Protein AF-A0A842Y3L0-F1 (afdb_monomer)

Sequence (138 aa):
MDDDCIFCKIIKGEIPSYTIYQDNKTLAFLDINPNSFGHALIIPKHHARTIIDMQDEDVEAVFKTVKKVVIAIQTALAPDGLNLAVNQGEVAGQVVQHFHCHVIPRTAGDGIELTVKGISLSTEDFQDIVKRISDQIK

Solvent-accessible surface area (backbone atoms only — not comparable to full-atom values): 8321 Å² total; per-residue (Å²): 114,49,94,85,39,70,65,46,33,39,74,71,63,80,37,90,74,60,67,79,46,74,62,98,55,31,41,28,28,50,48,93,81,52,91,33,80,76,17,28,38,38,26,48,67,65,65,21,50,35,78,87,62,46,55,71,73,47,55,54,50,39,55,55,49,48,54,53,52,51,52,51,47,46,72,76,66,61,50,80,43,70,48,78,48,71,52,68,50,62,96,57,66,30,82,65,78,44,41,48,40,38,41,35,42,34,51,92,84,70,80,81,77,88,87,74,86,82,82,90,77,54,75,66,54,52,53,52,51,50,52,66,52,52,77,72,60,128

Secondary structure (DSSP, 8-state):
--SS-HHHHHHHTSS---EEEE-SSEEEEE-SS-SSTT-EEEEESS--SSGGGS-HHHHHHHHHHHHHHHHHHHHHH--SEEEEE---SGGGT--SSS--EEEEEE-TT-------------HHHHHHHHHHHHTT--

Radius of gyration: 17.26 Å; Cα contacts (8 Å, |Δi|>4): 186; chains: 1; bounding box: 40×43×42 Å

Mean predicted aligned error: 3.09 Å

pLDDT: mean 96.82, std 3.35, range [77.56, 98.88]

Foldseek 3Di:
DDPPFPVLCCLVVVDDFQWPDDDPFKTKGADPPAPAPLKMKIFTNDFAQAPVRDDPVS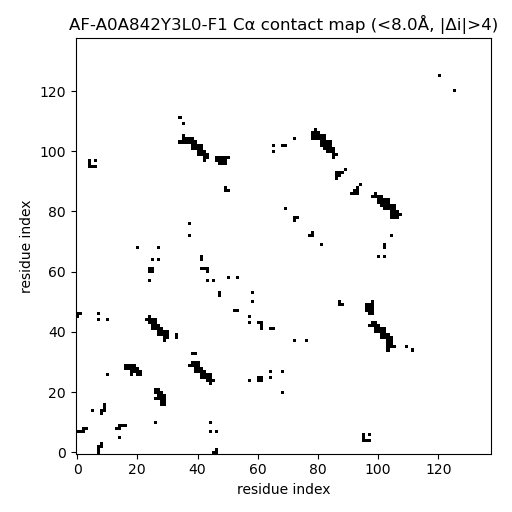VVVRVVVVVVSLVVCCVPPVAPDWDWDWADDVVSPRPGRGTIIIIHGHHVPSPDDDDDDDDDDDPVRVVVVCVVVVVPPD

Structure (mmCIF, N/CA/C/O backbone):
data_AF-A0A842Y3L0-F1
#
_entry.id   AF-A0A842Y3L0-F1
#
loop_
_atom_site.group_PDB
_atom_site.id
_atom_site.type_symbol
_atom_site.label_atom_id
_atom_site.label_alt_id
_atom_site.label_comp_id
_atom_site.label_asym_id
_atom_site.label_entity_id
_atom_site.label_seq_id
_atom_site.pdbx_PDB_ins_code
_atom_site.Cartn_x
_atom_site.Cartn_y
_atom_site.Cartn_z
_atom_site.occupancy
_atom_site.B_iso_or_equiv
_atom_site.auth_seq_id
_atom_site.auth_comp_id
_atom_site.auth_asym_id
_atom_site.auth_atom_id
_atom_site.pdbx_PDB_model_num
ATOM 1 N N . MET A 1 1 ? -16.926 9.727 2.940 1.00 86.06 1 MET A N 1
ATOM 2 C CA . MET A 1 1 ? -17.606 8.439 3.201 1.00 86.06 1 MET A CA 1
ATOM 3 C C . MET A 1 1 ? -18.520 8.172 2.026 1.00 86.06 1 MET A C 1
ATOM 5 O O . MET A 1 1 ? -19.093 9.134 1.533 1.00 86.06 1 MET A O 1
ATOM 9 N N . ASP A 1 2 ? -18.623 6.919 1.598 1.00 92.31 2 ASP A N 1
ATOM 10 C CA . ASP A 1 2 ? -19.493 6.469 0.507 1.00 92.31 2 ASP A CA 1
ATOM 11 C C . ASP A 1 2 ? -20.304 5.264 1.013 1.00 92.31 2 ASP A C 1
ATOM 13 O O . ASP A 1 2 ? -19.730 4.336 1.589 1.00 92.31 2 ASP A O 1
ATOM 17 N N . ASP A 1 3 ? -21.627 5.306 0.864 1.00 91.50 3 ASP A N 1
ATOM 18 C CA . ASP A 1 3 ? -22.543 4.287 1.388 1.00 91.50 3 ASP A CA 1
ATOM 19 C C . ASP A 1 3 ? -22.562 3.003 0.549 1.00 91.50 3 ASP A C 1
ATOM 21 O O . ASP A 1 3 ? -22.966 1.958 1.059 1.00 91.50 3 ASP A O 1
ATOM 25 N N . ASP A 1 4 ? -22.065 3.031 -0.688 1.00 95.31 4 ASP A N 1
ATOM 26 C CA . ASP A 1 4 ? -21.949 1.848 -1.546 1.00 95.31 4 ASP A CA 1
ATOM 27 C C . ASP A 1 4 ? -20.569 1.178 -1.436 1.00 95.31 4 ASP A C 1
ATOM 29 O O . ASP A 1 4 ? -20.388 0.019 -1.818 1.00 95.31 4 ASP A O 1
ATOM 33 N N . CYS A 1 5 ? -19.592 1.857 -0.830 1.00 97.75 5 CYS A N 1
ATOM 34 C CA . CYS A 1 5 ? -18.247 1.328 -0.636 1.00 97.75 5 CYS A CA 1
ATOM 35 C C . CYS A 1 5 ? -18.182 0.289 0.497 1.00 97.75 5 CYS A C 1
ATOM 37 O O . CYS A 1 5 ? -18.379 0.605 1.674 1.00 97.75 5 CYS A O 1
ATOM 39 N N . ILE A 1 6 ? -17.781 -0.946 0.172 1.00 97.62 6 ILE A N 1
ATOM 40 C CA . ILE A 1 6 ? -17.638 -2.030 1.161 1.00 97.62 6 ILE A CA 1
ATOM 41 C C . ILE A 1 6 ? -16.641 -1.697 2.283 1.00 97.62 6 ILE A C 1
ATOM 43 O O . ILE A 1 6 ? -16.868 -2.064 3.432 1.00 97.62 6 ILE A O 1
ATOM 47 N N . PHE A 1 7 ? -15.566 -0.956 1.993 1.00 98.25 7 PHE A N 1
ATOM 48 C CA . PHE A 1 7 ? -14.590 -0.556 3.010 1.00 98.25 7 PHE A CA 1
ATOM 49 C C . PHE A 1 7 ? -15.129 0.550 3.916 1.00 98.25 7 PHE A C 1
ATOM 51 O O . PHE A 1 7 ? -14.876 0.516 5.117 1.00 98.25 7 PHE A O 1
ATOM 58 N N . CYS A 1 8 ? -15.952 1.468 3.401 1.00 98.38 8 CYS A N 1
ATOM 59 C CA . CYS A 1 8 ? -16.682 2.410 4.250 1.00 98.38 8 CYS A CA 1
ATOM 60 C C . CYS A 1 8 ? -17.658 1.683 5.184 1.00 98.38 8 CYS A C 1
ATOM 62 O O . CYS A 1 8 ? -17.724 2.028 6.362 1.00 98.38 8 CYS A O 1
ATOM 64 N N . LYS A 1 9 ? -18.347 0.639 4.707 1.00 98.31 9 LYS A N 1
ATOM 65 C CA . LYS A 1 9 ? -19.209 -0.206 5.554 1.00 98.31 9 LYS A CA 1
ATOM 66 C C . LYS A 1 9 ? -18.424 -0.933 6.647 1.00 98.31 9 LYS A C 1
ATOM 68 O O . LYS A 1 9 ? -18.873 -0.971 7.790 1.00 98.31 9 LYS A O 1
ATOM 73 N N . ILE A 1 10 ? -17.226 -1.439 6.338 1.00 98.19 10 ILE A N 1
ATOM 74 C CA . ILE A 1 10 ? -16.310 -2.007 7.343 1.00 98.19 10 ILE A CA 1
ATOM 75 C C . ILE A 1 10 ? -15.900 -0.941 8.371 1.00 98.19 10 ILE A C 1
ATOM 77 O O . ILE A 1 10 ? -15.986 -1.184 9.572 1.00 98.19 10 ILE A O 1
ATOM 81 N N . ILE A 1 11 ? -15.512 0.263 7.931 1.00 98.06 11 ILE A N 1
ATOM 82 C CA . ILE A 1 11 ? -15.121 1.363 8.833 1.00 98.06 11 ILE A CA 1
ATOM 83 C C . ILE A 1 11 ? -16.265 1.749 9.781 1.00 98.06 11 ILE A C 1
ATOM 85 O O . ILE A 1 11 ? -16.014 2.049 10.949 1.00 98.06 11 ILE A O 1
ATOM 89 N N . LYS A 1 12 ? -17.513 1.730 9.299 1.00 97.19 12 LYS A N 1
ATOM 90 C CA . LYS A 1 12 ? -18.716 1.997 10.103 1.00 97.19 12 LYS A CA 1
ATOM 91 C C . LYS A 1 12 ? -19.116 0.833 11.021 1.00 97.19 12 LYS A C 1
ATOM 93 O O . LYS A 1 12 ? -19.970 1.019 11.881 1.00 97.19 12 LYS A O 1
ATOM 98 N N . GLY A 1 13 ? -18.522 -0.349 10.854 1.00 96.56 13 GLY A N 1
ATOM 99 C CA . GLY A 1 13 ? -18.895 -1.561 11.587 1.00 96.56 13 GLY A CA 1
ATOM 100 C C . GLY A 1 13 ? -20.182 -2.227 11.089 1.00 96.56 13 GLY A C 1
ATOM 101 O O . GLY A 1 13 ? -20.734 -3.074 11.784 1.00 96.56 13 GLY A O 1
ATOM 102 N N . GLU A 1 14 ? -20.666 -1.864 9.899 1.00 97.62 14 GLU A N 1
ATOM 103 C CA . GLU A 1 14 ? -21.841 -2.481 9.264 1.00 97.62 14 GLU A CA 1
ATOM 104 C C . GLU A 1 14 ? -21.515 -3.868 8.687 1.00 97.62 14 GLU A C 1
ATOM 106 O O . GLU A 1 14 ? -22.382 -4.737 8.609 1.00 97.62 14 GLU A O 1
ATOM 111 N N . ILE A 1 15 ? -20.254 -4.081 8.295 1.00 96.06 15 ILE A N 1
ATOM 112 C CA . ILE A 1 15 ? -19.711 -5.366 7.843 1.00 96.06 15 ILE A CA 1
ATOM 113 C C . ILE A 1 15 ? -18.552 -5.743 8.776 1.00 96.06 15 ILE A C 1
ATOM 115 O O . ILE A 1 15 ? -17.703 -4.890 9.049 1.00 96.06 15 ILE A O 1
ATOM 119 N N . PRO A 1 16 ? -18.483 -6.992 9.273 1.00 96.94 16 PRO A N 1
ATOM 120 C CA . PRO A 1 16 ? -17.392 -7.419 10.138 1.00 96.94 16 PRO A CA 1
ATOM 121 C C . PRO A 1 16 ? -16.060 -7.500 9.381 1.00 96.94 16 PRO A C 1
ATOM 123 O O . PRO A 1 16 ? -16.015 -7.794 8.187 1.00 96.94 16 PRO A O 1
ATOM 126 N N . SER A 1 17 ? -14.960 -7.317 10.107 1.00 98.06 17 SER A N 1
ATOM 127 C CA . SER A 1 17 ? -13.600 -7.498 9.598 1.00 98.06 17 SER A CA 1
ATOM 128 C C . SER A 1 17 ? -12.697 -8.132 10.649 1.00 98.06 17 SER A C 1
ATOM 130 O O . SER A 1 17 ? -12.875 -7.933 11.853 1.00 98.06 17 SER A O 1
ATOM 132 N N . TYR A 1 18 ? -11.668 -8.847 10.196 1.00 98.50 18 TYR A N 1
ATOM 133 C CA . TYR A 1 18 ? -10.584 -9.323 11.055 1.00 98.50 18 TYR A CA 1
ATOM 134 C C . TYR A 1 18 ? -9.580 -8.190 11.293 1.00 98.50 18 TYR A C 1
ATOM 136 O O . TYR A 1 18 ? -8.493 -8.163 10.716 1.00 98.50 18 TYR A O 1
ATOM 144 N N . THR A 1 19 ? -9.991 -7.200 12.083 1.00 98.56 19 THR A N 1
ATOM 145 C CA . THR A 1 19 ? -9.204 -5.994 12.366 1.00 98.56 19 THR A CA 1
ATOM 146 C C . THR A 1 19 ? -7.961 -6.326 13.186 1.00 98.56 19 THR A C 1
ATOM 148 O O . THR A 1 19 ? -8.064 -6.885 14.274 1.00 98.56 19 THR A O 1
ATOM 151 N N . ILE A 1 20 ? -6.792 -5.926 12.683 1.00 98.62 20 ILE A N 1
ATOM 152 C CA . ILE A 1 20 ? -5.490 -6.126 13.341 1.00 98.62 20 ILE A CA 1
ATOM 153 C C . ILE A 1 20 ? -4.930 -4.834 13.942 1.00 98.62 20 ILE A C 1
ATOM 155 O O . ILE A 1 20 ? -4.132 -4.876 14.874 1.00 98.62 20 ILE A O 1
ATOM 159 N N . TYR A 1 21 ? -5.343 -3.676 13.426 1.00 98.75 21 TYR A N 1
ATOM 160 C CA . TYR A 1 21 ? -4.959 -2.372 13.956 1.00 98.75 21 TYR A CA 1
ATOM 161 C C . TYR A 1 21 ? -5.960 -1.304 13.517 1.00 98.75 21 TYR A C 1
ATOM 163 O O . TYR A 1 21 ? -6.496 -1.356 12.413 1.00 98.75 21 TYR A O 1
ATOM 171 N N . GLN A 1 22 ? -6.185 -0.301 14.361 1.00 98.38 22 GLN A N 1
ATOM 172 C CA . GLN A 1 22 ? -6.873 0.919 13.963 1.00 98.38 22 GLN A CA 1
ATOM 173 C C . GLN A 1 22 ? -6.403 2.110 14.789 1.00 98.38 22 GLN A C 1
ATOM 175 O O . GLN A 1 22 ? -6.034 1.968 15.955 1.00 98.38 22 GLN A O 1
ATOM 180 N N . ASP A 1 23 ? -6.485 3.291 14.193 1.00 98.38 23 ASP A N 1
ATOM 181 C CA . ASP A 1 23 ? -6.369 4.567 14.889 1.00 98.38 23 ASP A CA 1
ATOM 182 C C . ASP A 1 23 ? -7.396 5.565 14.340 1.00 98.38 23 ASP A C 1
ATOM 184 O O . ASP A 1 23 ? -8.386 5.184 13.710 1.00 98.38 23 ASP A O 1
ATOM 188 N N . ASN A 1 24 ? -7.209 6.853 14.616 1.00 97.75 24 ASN A N 1
ATOM 189 C CA . ASN A 1 24 ? -8.147 7.890 14.199 1.00 97.75 24 ASN A CA 1
ATOM 190 C C . ASN A 1 24 ? -8.219 8.062 12.673 1.00 97.75 24 ASN A C 1
ATOM 192 O O . ASN A 1 24 ? -9.251 8.507 12.178 1.00 97.75 24 ASN A O 1
ATOM 196 N N . LYS A 1 25 ? -7.159 7.717 11.930 1.00 98.25 25 LYS A N 1
ATOM 197 C CA . LYS A 1 25 ? -7.062 7.962 10.483 1.00 98.25 25 LYS A CA 1
ATOM 198 C C . LYS A 1 25 ? -7.070 6.700 9.641 1.00 98.25 25 LYS A C 1
ATOM 200 O O . LYS A 1 25 ? -7.444 6.765 8.476 1.00 98.25 25 LYS A O 1
ATOM 205 N N . THR A 1 26 ? -6.662 5.567 10.196 1.00 98.81 26 THR A N 1
ATOM 206 C CA . THR A 1 26 ? -6.425 4.343 9.430 1.00 98.81 26 THR A CA 1
ATOM 207 C C . THR A 1 26 ? -7.072 3.129 10.075 1.00 98.81 26 THR A C 1
ATOM 209 O O . THR A 1 26 ? -7.330 3.085 11.283 1.00 98.81 26 THR A O 1
ATOM 212 N N . LEU A 1 27 ? -7.342 2.132 9.242 1.00 98.88 27 LEU A N 1
ATOM 213 C CA . LEU A 1 27 ? -7.823 0.818 9.639 1.00 98.88 27 LEU A CA 1
ATOM 214 C C . LEU A 1 27 ? -7.003 -0.238 8.893 1.00 98.88 27 LEU A C 1
ATOM 216 O O . LEU A 1 27 ? -6.771 -0.104 7.693 1.00 98.88 27 LEU A O 1
ATOM 220 N N . ALA A 1 28 ? -6.568 -1.274 9.604 1.00 98.88 28 ALA A N 1
ATOM 221 C CA . ALA A 1 28 ? -5.885 -2.425 9.038 1.00 98.88 28 ALA A CA 1
ATOM 222 C C . ALA A 1 28 ? -6.593 -3.721 9.443 1.00 98.88 28 ALA A C 1
ATOM 224 O O . ALA A 1 28 ? -6.898 -3.935 10.622 1.00 98.88 28 ALA A O 1
ATOM 225 N N . PHE A 1 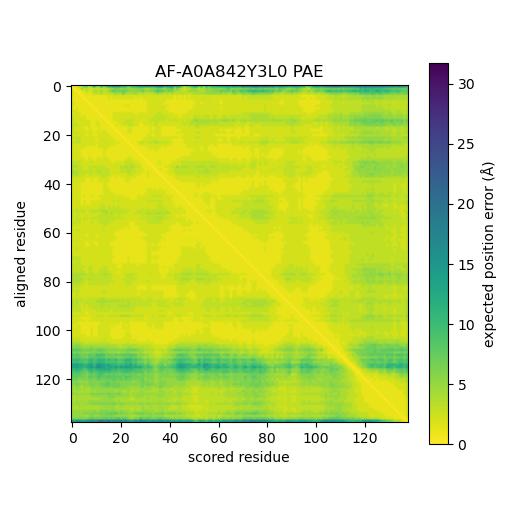29 ? -6.838 -4.594 8.474 1.00 98.88 29 PHE A N 1
ATOM 226 C CA . PHE A 1 29 ? -7.571 -5.848 8.654 1.00 98.88 29 PHE A CA 1
ATOM 227 C C . PHE A 1 29 ? -7.089 -6.907 7.661 1.00 98.88 29 PHE A C 1
ATOM 229 O O . PHE A 1 29 ? -6.461 -6.573 6.659 1.00 98.88 29 PHE A O 1
ATOM 236 N N . LEU A 1 30 ? -7.345 -8.184 7.947 1.00 98.81 30 LEU A N 1
ATOM 237 C CA . LEU A 1 30 ? -6.969 -9.270 7.038 1.00 98.81 30 LEU A CA 1
ATOM 238 C C . LEU A 1 30 ? -7.855 -9.287 5.791 1.00 98.81 30 LEU A C 1
ATOM 240 O O . LEU A 1 30 ? -9.067 -9.078 5.885 1.00 98.81 30 LEU A O 1
ATOM 244 N N . ASP A 1 31 ? -7.248 -9.585 4.645 1.00 98.25 31 ASP A N 1
ATOM 245 C CA . ASP A 1 31 ? -7.988 -9.860 3.417 1.00 98.25 31 ASP A CA 1
ATOM 246 C C . ASP A 1 31 ? -8.712 -11.212 3.541 1.00 98.25 31 ASP A C 1
ATOM 248 O O . ASP A 1 31 ? -8.133 -12.206 3.987 1.00 98.25 31 ASP A O 1
ATOM 252 N N . ILE A 1 32 ? -9.988 -11.252 3.153 1.00 97.19 32 ILE A N 1
ATOM 253 C CA . ILE A 1 32 ? -10.801 -12.477 3.157 1.00 97.19 32 ILE A CA 1
ATOM 254 C C . ILE A 1 32 ? -10.545 -13.360 1.931 1.00 97.19 32 ILE A C 1
ATOM 256 O O . ILE A 1 32 ? -10.880 -14.542 1.959 1.00 97.19 32 ILE A O 1
ATOM 260 N N . ASN A 1 33 ? -9.921 -12.812 0.886 1.00 95.81 33 ASN A N 1
ATOM 261 C CA . ASN A 1 33 ? -9.402 -13.542 -0.266 1.00 95.81 33 ASN A CA 1
ATOM 262 C C . ASN A 1 33 ? -7.865 -13.437 -0.269 1.00 95.81 33 ASN A C 1
ATOM 264 O O . ASN A 1 33 ? -7.286 -12.774 -1.130 1.00 95.81 33 ASN A O 1
ATOM 268 N N . PRO A 1 34 ? -7.177 -14.020 0.730 1.00 96.50 34 PRO A N 1
ATOM 269 C CA . PRO A 1 34 ? -5.764 -13.762 0.948 1.00 96.50 34 PRO A CA 1
ATOM 270 C C . PRO A 1 34 ? -4.888 -14.372 -0.153 1.00 96.50 34 PRO A C 1
ATOM 272 O O . PRO A 1 34 ? -5.051 -15.536 -0.514 1.00 96.50 34 PRO A O 1
ATOM 275 N N . ASN A 1 35 ? -3.883 -13.622 -0.613 1.00 95.06 35 ASN A N 1
ATOM 276 C CA . ASN A 1 35 ? -2.842 -14.147 -1.496 1.00 95.06 35 ASN A CA 1
ATOM 277 C C . ASN A 1 35 ? -1.862 -15.045 -0.729 1.00 95.06 35 ASN A C 1
ATOM 279 O O . ASN A 1 35 ? -1.281 -15.950 -1.312 1.00 95.06 35 ASN A O 1
ATOM 283 N N . SER A 1 36 ? -1.671 -14.794 0.568 1.00 96.69 36 SER A N 1
ATOM 284 C CA . SER A 1 36 ? -0.781 -15.561 1.440 1.00 96.69 36 SER A CA 1
ATOM 285 C C . SER A 1 36 ? -1.200 -15.460 2.910 1.00 96.69 36 SER A C 1
ATOM 287 O O . SER A 1 36 ? -2.041 -14.639 3.291 1.00 96.69 36 SER A O 1
ATOM 289 N N . PHE A 1 37 ? -0.610 -16.305 3.760 1.00 96.50 37 PHE A N 1
ATOM 290 C CA . PHE A 1 37 ? -0.893 -16.301 5.192 1.00 96.50 37 PHE A CA 1
ATOM 291 C C . PHE A 1 37 ? -0.458 -14.979 5.840 1.00 96.50 37 PHE A C 1
ATOM 293 O O . PHE A 1 37 ? 0.717 -14.622 5.813 1.00 96.50 37 PHE A O 1
ATOM 300 N N . GLY A 1 38 ? -1.416 -14.260 6.432 1.00 97.75 38 GLY A N 1
ATOM 301 C CA . GLY A 1 38 ? -1.198 -12.936 7.021 1.00 97.75 38 GLY A CA 1
ATOM 302 C C . GLY A 1 38 ? -1.388 -11.759 6.056 1.00 97.75 38 GLY A C 1
ATOM 303 O O . GLY A 1 38 ? -1.025 -10.642 6.418 1.00 97.75 38 GLY A O 1
ATOM 304 N N . HIS A 1 39 ? -1.953 -11.980 4.859 1.00 98.69 39 HIS A N 1
ATOM 305 C CA . HIS A 1 39 ? -2.312 -10.902 3.931 1.00 98.69 39 HIS A CA 1
ATOM 306 C C . HIS A 1 39 ? -3.256 -9.891 4.602 1.00 98.69 39 HIS A C 1
ATOM 308 O O . HIS A 1 39 ? -4.374 -10.230 5.000 1.00 98.69 39 HIS A O 1
ATOM 314 N N . ALA A 1 40 ? -2.796 -8.646 4.716 1.00 98.81 40 ALA A N 1
ATOM 315 C CA . ALA A 1 40 ? -3.535 -7.550 5.325 1.00 98.81 40 ALA A CA 1
ATOM 316 C C . ALA A 1 40 ? -3.739 -6.385 4.352 1.00 98.81 40 ALA A C 1
ATOM 318 O O . ALA A 1 40 ? -2.893 -6.105 3.504 1.00 98.81 40 ALA A O 1
ATOM 319 N N . LE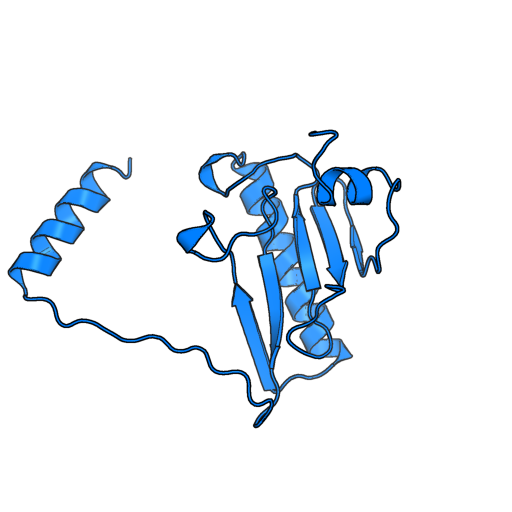U A 1 41 ? -4.844 -5.670 4.543 1.00 98.88 41 LEU A N 1
ATOM 320 C CA . LEU A 1 41 ? -5.190 -4.433 3.857 1.00 98.88 41 LEU A CA 1
ATOM 321 C C . LEU A 1 41 ? -5.102 -3.273 4.844 1.00 98.88 41 LEU A C 1
ATOM 323 O O . LEU A 1 41 ? -5.614 -3.369 5.960 1.00 98.88 41 LEU A O 1
ATOM 327 N N . ILE A 1 42 ? -4.473 -2.173 4.434 1.00 98.88 42 ILE A N 1
ATOM 328 C CA . ILE A 1 42 ? -4.413 -0.922 5.194 1.00 98.88 42 ILE A CA 1
ATOM 329 C C . ILE A 1 42 ? -5.125 0.157 4.390 1.00 98.88 42 ILE A C 1
ATOM 331 O O . ILE A 1 42 ? -4.746 0.426 3.249 1.00 98.88 42 ILE A O 1
ATOM 335 N N . ILE A 1 43 ? -6.120 0.795 5.003 1.00 98.75 43 ILE A N 1
ATOM 336 C CA . ILE A 1 43 ? -6.966 1.804 4.362 1.00 98.75 43 ILE A CA 1
ATOM 337 C C . ILE A 1 43 ? -7.022 3.099 5.185 1.00 98.75 43 ILE A C 1
ATOM 339 O O . ILE A 1 43 ? -6.948 3.045 6.421 1.00 98.75 43 ILE A O 1
ATOM 343 N N . PRO A 1 44 ? -7.200 4.269 4.545 1.00 98.56 44 PRO A N 1
ATOM 344 C CA . PRO A 1 44 ? -7.643 5.466 5.239 1.00 98.56 44 PRO A CA 1
ATOM 345 C C . PRO A 1 44 ? -9.104 5.293 5.674 1.00 98.56 44 PRO A C 1
ATOM 347 O O . PRO A 1 44 ? -9.901 4.640 4.996 1.00 98.56 44 PRO A O 1
ATOM 350 N N . LYS A 1 45 ? -9.473 5.896 6.806 1.00 98.38 45 LYS A N 1
ATOM 351 C CA . LYS A 1 45 ? -10.871 6.004 7.251 1.00 98.38 45 LYS A CA 1
ATOM 352 C C . LYS A 1 45 ? -11.645 7.025 6.421 1.00 98.38 45 LYS A C 1
ATOM 354 O O . LYS A 1 45 ? -12.855 6.892 6.257 1.00 98.38 45 LYS A O 1
ATOM 359 N N . HIS A 1 46 ? -10.958 8.034 5.890 1.00 97.88 46 HIS A N 1
ATOM 360 C CA . HIS A 1 46 ? -11.526 8.904 4.874 1.00 97.88 46 HIS A CA 1
ATOM 361 C C . HIS A 1 46 ? -11.679 8.135 3.554 1.00 97.88 46 HIS A C 1
ATOM 363 O O . HIS A 1 46 ? -10.834 7.314 3.203 1.00 97.88 46 HIS A O 1
ATOM 369 N N . HIS A 1 47 ? -12.780 8.371 2.839 1.00 98.31 47 HIS A N 1
ATOM 370 C CA . HIS A 1 47 ? -13.004 7.726 1.551 1.00 98.31 47 HIS A CA 1
ATOM 371 C C . HIS A 1 47 ? -12.224 8.473 0.472 1.00 98.31 47 HIS A C 1
ATOM 373 O O . HIS A 1 47 ? -12.502 9.640 0.213 1.00 98.31 47 HIS A O 1
ATOM 379 N N . ALA A 1 48 ? -11.293 7.774 -0.162 1.00 97.75 48 ALA A N 1
ATOM 380 C CA . ALA A 1 48 ? -10.554 8.221 -1.332 1.00 97.75 48 ALA A CA 1
ATOM 381 C C . ALA A 1 48 ? -10.470 7.029 -2.281 1.00 97.75 48 ALA A C 1
ATOM 383 O O . ALA A 1 48 ? -10.137 5.933 -1.829 1.00 97.75 48 ALA A O 1
ATOM 384 N N . ARG A 1 49 ? -10.793 7.199 -3.565 1.00 97.44 49 ARG A N 1
ATOM 385 C CA . ARG A 1 49 ? -10.801 6.070 -4.507 1.00 97.44 49 ARG A CA 1
AT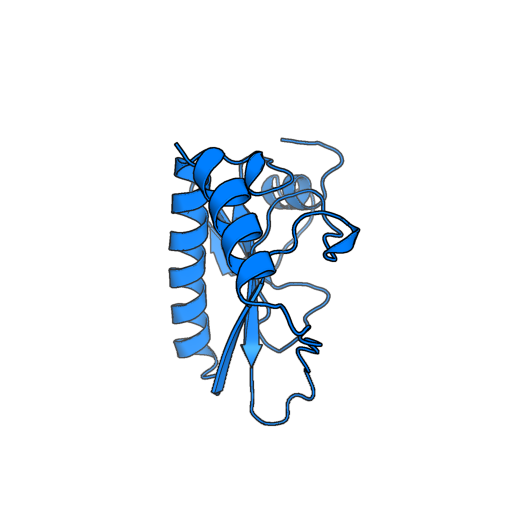OM 386 C C . ARG A 1 49 ? -9.382 5.619 -4.818 1.00 97.44 49 ARG A C 1
ATOM 388 O O . ARG A 1 49 ? -9.094 4.429 -4.773 1.00 97.44 49 ARG A O 1
ATOM 395 N N . THR A 1 50 ? -8.504 6.570 -5.094 1.00 97.69 50 THR A N 1
ATOM 396 C CA . THR A 1 50 ? -7.101 6.377 -5.470 1.00 97.69 50 THR A CA 1
ATOM 397 C C . THR A 1 50 ? -6.195 7.246 -4.600 1.00 97.69 50 THR A C 1
ATOM 399 O O . THR A 1 50 ? -6.682 8.038 -3.794 1.00 97.69 50 THR A O 1
ATOM 402 N N . ILE A 1 51 ? -4.869 7.145 -4.767 1.00 97.38 51 ILE A N 1
ATOM 403 C CA . ILE A 1 51 ? -3.937 8.040 -4.045 1.00 97.38 51 ILE A CA 1
ATOM 404 C C . ILE A 1 51 ? -4.095 9.502 -4.472 1.00 97.38 51 ILE A C 1
ATOM 406 O O . ILE A 1 51 ? -3.797 10.395 -3.693 1.00 97.38 51 ILE A O 1
ATOM 410 N N . ILE A 1 52 ? -4.583 9.740 -5.693 1.00 96.00 52 ILE A N 1
ATOM 411 C CA . ILE A 1 52 ? -4.786 11.083 -6.249 1.00 96.00 52 ILE A CA 1
ATOM 412 C C . ILE A 1 52 ? -5.905 11.812 -5.489 1.00 96.00 52 ILE A C 1
ATOM 414 O O . ILE A 1 52 ? -5.878 13.032 -5.374 1.00 96.00 52 ILE A O 1
ATOM 418 N N . ASP A 1 53 ? -6.866 11.065 -4.940 1.00 96.44 53 ASP A N 1
ATOM 419 C CA . ASP A 1 53 ? -7.996 11.610 -4.181 1.00 96.44 53 ASP A CA 1
ATOM 420 C C . ASP A 1 53 ? -7.678 11.796 -2.684 1.00 96.44 53 ASP A C 1
ATOM 422 O O . ASP A 1 53 ? -8.502 12.319 -1.929 1.00 96.44 53 ASP A O 1
ATOM 426 N N . MET A 1 54 ? -6.515 11.322 -2.223 1.00 97.38 54 MET A N 1
ATOM 427 C CA . MET A 1 54 ? -6.118 11.407 -0.819 1.00 97.38 54 MET A CA 1
ATOM 428 C C . MET A 1 54 ? -5.577 12.795 -0.479 1.00 97.38 54 MET A C 1
ATOM 430 O O . MET A 1 54 ? -4.900 13.431 -1.279 1.00 97.38 54 MET A O 1
ATOM 434 N N . GLN A 1 55 ? -5.836 13.236 0.752 1.00 96.69 55 GLN A N 1
ATOM 435 C CA . GLN A 1 55 ? -5.103 14.357 1.340 1.00 96.69 55 GLN A CA 1
ATOM 436 C C . GLN A 1 55 ? -3.712 13.882 1.783 1.00 96.69 55 GLN A C 1
ATOM 438 O O . GLN A 1 55 ? -3.555 12.724 2.189 1.00 96.69 55 GLN A O 1
ATOM 443 N N . ASP A 1 56 ? -2.717 14.767 1.766 1.00 97.50 56 ASP A N 1
ATOM 444 C CA . ASP A 1 56 ? -1.327 14.430 2.106 1.00 97.50 56 ASP A CA 1
ATOM 445 C C . ASP A 1 56 ? -1.205 13.799 3.501 1.00 97.50 56 ASP A C 1
ATOM 447 O O . ASP A 1 56 ? -0.467 12.831 3.707 1.00 97.50 56 ASP A O 1
ATOM 451 N N . GLU A 1 57 ? -1.991 14.273 4.469 1.00 97.62 57 GLU A N 1
ATOM 452 C CA . GLU A 1 57 ? -1.952 13.748 5.831 1.00 97.62 57 GLU A CA 1
ATOM 453 C C . GLU A 1 57 ? -2.596 12.361 5.961 1.00 97.62 57 GLU A C 1
ATOM 455 O O . GLU A 1 57 ? -2.356 11.672 6.959 1.00 97.62 57 GLU A O 1
ATOM 460 N N . ASP A 1 58 ? -3.441 11.955 5.012 1.00 97.69 58 ASP A N 1
ATOM 461 C CA . ASP A 1 58 ? -3.958 10.587 4.926 1.00 97.69 58 ASP A CA 1
ATOM 462 C C . ASP A 1 58 ? -2.925 9.670 4.269 1.00 97.69 58 ASP A C 1
ATOM 464 O O . ASP A 1 58 ? -2.735 8.544 4.732 1.00 97.69 58 ASP A O 1
ATOM 468 N N . VAL A 1 59 ? -2.203 10.154 3.249 1.00 98.44 59 VAL A N 1
ATOM 469 C CA . VAL A 1 59 ? -1.096 9.411 2.620 1.00 98.44 59 VAL A CA 1
ATOM 470 C C . VAL A 1 59 ? -0.029 9.100 3.666 1.00 98.44 59 VAL A C 1
ATOM 472 O O . VAL A 1 59 ? 0.366 7.942 3.839 1.00 98.44 59 VAL A O 1
ATOM 475 N N . GLU A 1 60 ? 0.383 10.110 4.431 1.00 98.50 60 GLU A N 1
ATOM 476 C CA . GLU A 1 60 ? 1.357 9.957 5.508 1.00 98.50 60 GLU A CA 1
ATOM 477 C C . GLU A 1 60 ? 0.873 8.961 6.574 1.00 98.50 60 GLU A C 1
ATOM 479 O O . GLU A 1 60 ? 1.621 8.070 6.992 1.00 98.50 60 GLU A O 1
ATOM 484 N N . ALA A 1 61 ? -0.385 9.087 7.008 1.00 98.62 61 ALA A N 1
ATOM 485 C CA . ALA A 1 61 ? -0.957 8.211 8.022 1.00 98.62 61 ALA A CA 1
ATOM 486 C C . ALA A 1 61 ? -1.005 6.752 7.552 1.00 98.62 61 ALA A C 1
ATOM 488 O O . ALA A 1 61 ? -0.589 5.857 8.292 1.00 98.62 61 ALA A O 1
ATOM 489 N N . VAL A 1 62 ? -1.447 6.504 6.316 1.00 98.75 62 VAL A N 1
ATOM 490 C CA . VAL A 1 62 ? -1.535 5.148 5.765 1.00 98.75 62 VAL A CA 1
ATOM 491 C C . VAL A 1 62 ? -0.160 4.498 5.703 1.00 98.75 62 VAL A C 1
ATOM 493 O O . VAL A 1 62 ? -0.003 3.395 6.222 1.00 98.75 62 VAL A O 1
ATOM 496 N N . PHE A 1 63 ? 0.863 5.163 5.166 1.00 98.69 63 PHE A N 1
ATOM 497 C CA . PHE A 1 63 ? 2.189 4.545 5.062 1.00 98.69 63 PHE A CA 1
ATOM 498 C C . PHE A 1 63 ? 2.903 4.390 6.415 1.00 98.69 63 PHE A C 1
ATOM 500 O O . PHE A 1 63 ? 3.649 3.423 6.610 1.00 98.69 63 PHE A O 1
ATOM 507 N N . LYS A 1 64 ? 2.617 5.252 7.402 1.00 98.81 64 LYS A N 1
ATOM 508 C CA . LYS A 1 64 ? 3.018 5.019 8.802 1.00 98.81 64 LYS A CA 1
ATOM 509 C C . LYS A 1 64 ? 2.379 3.747 9.364 1.00 98.81 64 LYS A C 1
ATOM 511 O O . LYS A 1 64 ? 3.067 2.950 10.010 1.00 98.81 64 LYS A O 1
ATOM 516 N N . THR A 1 65 ? 1.095 3.526 9.094 1.00 98.88 65 THR A N 1
ATOM 517 C CA . THR A 1 65 ? 0.383 2.311 9.506 1.00 98.88 65 THR A CA 1
ATOM 518 C C . THR A 1 65 ? 0.878 1.076 8.757 1.00 98.88 65 THR A C 1
ATOM 520 O O . THR A 1 65 ? 1.112 0.054 9.397 1.00 98.88 65 THR A O 1
ATOM 523 N N . VAL A 1 66 ? 1.156 1.167 7.452 1.00 98.88 66 VAL A N 1
ATOM 524 C CA . VAL A 1 66 ? 1.776 0.083 6.667 1.00 98.88 66 VAL A CA 1
ATOM 525 C C . VAL A 1 66 ? 3.089 -0.354 7.310 1.00 98.88 66 VAL A C 1
ATOM 527 O O . VAL A 1 66 ? 3.254 -1.535 7.602 1.00 98.88 66 VAL A O 1
ATOM 530 N N . LYS A 1 67 ? 3.995 0.582 7.631 1.00 98.88 67 LYS A N 1
ATOM 531 C CA . LYS A 1 67 ? 5.257 0.257 8.318 1.00 98.88 67 LYS A CA 1
ATOM 532 C C . LYS A 1 67 ? 5.020 -0.478 9.642 1.00 98.88 67 LYS A C 1
ATOM 534 O O . LYS A 1 67 ? 5.711 -1.452 9.931 1.00 98.88 67 LYS A O 1
ATOM 539 N N . LYS A 1 68 ? 4.049 -0.028 10.444 1.00 98.81 68 LYS A N 1
ATOM 540 C CA . LYS A 1 68 ? 3.688 -0.669 11.720 1.00 98.81 68 LYS A CA 1
A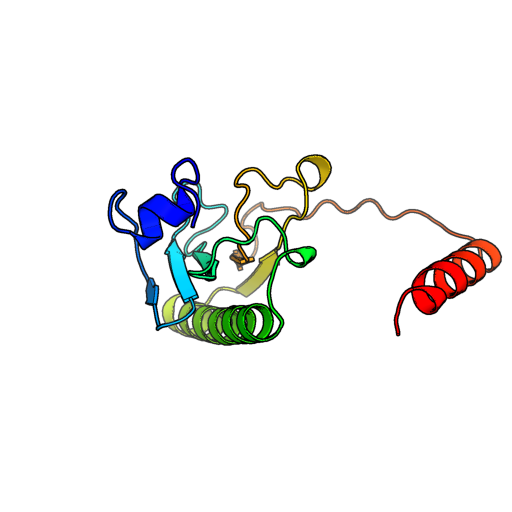TOM 541 C C . LYS A 1 68 ? 3.192 -2.105 11.513 1.00 98.81 68 LYS A C 1
ATOM 543 O O . LYS A 1 68 ? 3.643 -3.003 12.219 1.00 98.81 68 LYS A O 1
ATOM 548 N N . VAL A 1 69 ? 2.305 -2.316 10.541 1.00 98.81 69 VAL A N 1
ATOM 549 C CA . VAL A 1 69 ? 1.737 -3.633 10.214 1.00 98.81 69 VAL A CA 1
ATOM 550 C C . VAL A 1 69 ? 2.807 -4.577 9.666 1.00 98.81 69 VAL A C 1
ATOM 552 O O . VAL A 1 69 ? 2.879 -5.715 10.113 1.00 98.81 69 VAL A O 1
ATOM 555 N N . VAL A 1 70 ? 3.693 -4.104 8.784 1.00 98.81 70 VAL A N 1
ATOM 556 C CA . VAL A 1 70 ? 4.833 -4.885 8.270 1.00 98.81 70 VAL A CA 1
ATOM 557 C C . VAL A 1 70 ? 5.720 -5.384 9.408 1.00 98.81 70 VAL A C 1
ATOM 559 O O . VAL A 1 70 ? 6.041 -6.567 9.447 1.00 98.81 70 VAL A O 1
ATOM 562 N N . ILE A 1 71 ? 6.085 -4.514 10.358 1.00 98.81 71 ILE A N 1
ATOM 563 C CA . ILE A 1 71 ? 6.899 -4.908 11.519 1.00 98.81 71 ILE A CA 1
ATOM 564 C C . ILE A 1 71 ? 6.165 -5.962 12.354 1.00 98.81 71 ILE A C 1
ATOM 566 O O . ILE A 1 71 ? 6.756 -6.981 12.703 1.00 98.81 71 ILE A O 1
ATOM 570 N N . ALA A 1 72 ? 4.878 -5.747 12.643 1.00 98.81 72 ALA A N 1
ATOM 571 C CA . ALA A 1 72 ? 4.082 -6.683 13.432 1.00 98.81 72 ALA A CA 1
ATOM 572 C C . ALA A 1 72 ? 3.981 -8.064 12.764 1.00 98.81 72 ALA A C 1
ATOM 574 O O . ALA A 1 72 ? 4.190 -9.079 13.424 1.00 98.81 72 ALA A O 1
ATOM 575 N N . ILE A 1 73 ? 3.729 -8.101 11.454 1.00 98.69 73 ILE A N 1
ATOM 576 C CA . ILE A 1 73 ? 3.705 -9.328 10.652 1.00 98.69 73 ILE A CA 1
ATOM 577 C C . ILE A 1 73 ? 5.077 -10.005 10.660 1.00 98.69 73 ILE A C 1
ATOM 579 O O . ILE A 1 73 ? 5.154 -11.205 10.920 1.00 98.69 73 ILE A O 1
ATOM 583 N N . GLN A 1 74 ? 6.158 -9.254 10.423 1.00 98.44 74 GLN A N 1
ATOM 584 C CA . GLN A 1 74 ? 7.513 -9.806 10.413 1.00 98.44 74 GLN A CA 1
ATOM 585 C C . GLN A 1 74 ? 7.858 -10.464 11.753 1.00 98.44 74 GLN A C 1
ATOM 587 O O . GLN A 1 74 ? 8.438 -11.545 11.777 1.00 98.44 74 GLN A O 1
ATOM 592 N N . THR A 1 75 ? 7.493 -9.830 12.870 1.00 98.56 75 THR A N 1
ATOM 593 C CA . THR A 1 75 ? 7.744 -10.358 14.216 1.00 98.56 75 THR A CA 1
ATOM 594 C C . THR A 1 75 ? 6.857 -11.553 14.554 1.00 98.56 75 THR A C 1
ATOM 596 O O . THR A 1 75 ? 7.344 -12.517 15.135 1.00 98.56 75 THR A O 1
ATOM 599 N N . ALA A 1 76 ? 5.566 -11.497 14.225 1.00 98.44 76 ALA A N 1
ATOM 600 C CA . ALA A 1 76 ? 4.608 -12.518 14.642 1.00 98.44 76 ALA A CA 1
ATOM 601 C C . ALA A 1 76 ? 4.656 -13.781 13.776 1.00 98.44 76 ALA A C 1
ATOM 603 O O . ALA A 1 76 ? 4.419 -14.873 14.287 1.00 98.44 76 ALA A O 1
ATOM 604 N N . LEU A 1 77 ? 4.921 -13.630 12.475 1.00 98.31 77 LEU A N 1
ATOM 605 C CA . LEU A 1 77 ? 4.805 -14.710 11.492 1.00 98.31 77 LEU A CA 1
ATOM 606 C C . LEU A 1 77 ? 6.146 -15.124 10.881 1.00 98.31 77 LEU A C 1
ATOM 608 O O . LEU A 1 77 ? 6.204 -16.171 10.247 1.00 98.31 77 LEU A O 1
ATOM 612 N N . ALA A 1 78 ? 7.197 -14.316 11.060 1.00 98.06 78 ALA A N 1
ATOM 613 C CA . ALA A 1 78 ? 8.535 -14.557 10.521 1.00 98.06 78 ALA A CA 1
ATOM 614 C C . ALA A 1 78 ? 8.556 -15.012 9.039 1.00 98.06 78 ALA A C 1
ATOM 616 O O . ALA A 1 78 ? 9.190 -16.021 8.732 1.00 98.06 78 ALA A O 1
ATOM 617 N N . PRO A 1 79 ? 7.878 -14.300 8.112 1.00 98.06 79 PRO A N 1
ATOM 618 C CA . PRO A 1 79 ? 7.966 -14.605 6.690 1.00 98.06 79 PRO A CA 1
ATOM 619 C C . PRO A 1 79 ? 9.385 -14.339 6.161 1.00 98.06 79 PRO A C 1
ATOM 621 O O . PRO A 1 79 ? 10.129 -13.528 6.724 1.00 98.06 79 PRO A O 1
ATOM 624 N N . ASP A 1 80 ? 9.725 -14.964 5.034 1.00 97.94 80 ASP A N 1
ATOM 625 C CA . ASP A 1 80 ? 11.009 -14.769 4.343 1.00 97.94 80 ASP A CA 1
ATOM 626 C C . ASP A 1 80 ? 11.087 -13.407 3.632 1.00 97.94 80 ASP A C 1
ATOM 628 O O . ASP A 1 80 ? 12.169 -12.893 3.348 1.00 97.94 80 ASP A O 1
ATOM 632 N N . GLY A 1 81 ? 9.934 -12.805 3.338 1.00 97.06 81 GLY A N 1
ATOM 633 C CA . GLY A 1 81 ? 9.830 -11.469 2.764 1.00 97.06 81 GLY A CA 1
ATOM 634 C C . GLY A 1 81 ? 8.400 -10.943 2.785 1.00 97.06 81 GLY A C 1
ATOM 635 O O . GLY A 1 81 ? 7.484 -11.611 3.258 1.00 97.06 81 GLY A O 1
ATOM 636 N N . LEU A 1 82 ? 8.191 -9.734 2.263 1.00 97.75 82 LEU A N 1
ATOM 637 C CA . LEU A 1 82 ? 6.859 -9.157 2.082 1.00 97.75 82 LEU A CA 1
ATOM 638 C C . LEU A 1 82 ? 6.784 -8.388 0.761 1.00 97.75 82 LEU A C 1
ATOM 640 O O . LEU A 1 82 ? 7.750 -7.741 0.357 1.00 97.75 82 LEU A O 1
ATOM 644 N N . ASN A 1 83 ? 5.613 -8.395 0.128 1.00 97.94 83 ASN A N 1
ATOM 645 C CA . ASN A 1 83 ? 5.269 -7.441 -0.919 1.00 97.94 83 ASN A CA 1
ATOM 646 C C . ASN A 1 83 ? 4.315 -6.380 -0.376 1.00 97.94 83 ASN A C 1
ATOM 648 O O . ASN A 1 83 ? 3.390 -6.685 0.376 1.00 97.94 83 ASN A O 1
ATOM 652 N N . LEU A 1 84 ? 4.540 -5.141 -0.808 1.00 98.31 84 LEU A N 1
ATOM 653 C CA . LEU A 1 84 ? 3.593 -4.045 -0.663 1.00 98.31 84 LEU A CA 1
ATOM 654 C C . LEU A 1 84 ? 3.010 -3.752 -2.040 1.00 98.31 84 LEU A C 1
ATOM 656 O O . LEU A 1 84 ? 3.779 -3.561 -2.984 1.00 98.31 84 LEU A O 1
ATOM 660 N N . ALA A 1 85 ? 1.687 -3.727 -2.164 1.00 97.31 85 ALA A N 1
ATOM 661 C CA . ALA A 1 85 ? 1.026 -3.447 -3.434 1.00 97.31 85 ALA A CA 1
ATOM 662 C C . ALA A 1 85 ? -0.112 -2.444 -3.258 1.00 97.31 85 ALA A C 1
ATOM 664 O O . ALA A 1 85 ? -0.863 -2.491 -2.287 1.00 97.31 85 ALA A O 1
ATOM 665 N N . VAL A 1 86 ? -0.230 -1.537 -4.221 1.00 97.94 86 VAL A N 1
ATOM 666 C CA . VAL A 1 86 ? -1.330 -0.582 -4.345 1.00 97.94 86 VAL A CA 1
ATOM 667 C C . VAL A 1 86 ? -1.731 -0.584 -5.810 1.00 97.94 86 VAL A C 1
ATOM 669 O O . VAL A 1 86 ? -0.917 -0.252 -6.672 1.00 97.94 86 VAL A O 1
ATOM 672 N N . ASN A 1 87 ? -2.983 -0.929 -6.083 1.00 97.56 87 ASN A N 1
ATOM 673 C CA . ASN A 1 87 ? -3.529 -0.916 -7.434 1.00 97.56 87 ASN A CA 1
ATOM 674 C C . ASN A 1 87 ? -4.305 0.390 -7.643 1.00 97.56 87 ASN A C 1
ATOM 676 O O . ASN A 1 87 ? -5.119 0.761 -6.798 1.00 97.56 87 ASN A O 1
ATOM 680 N N . GLN A 1 88 ? -4.052 1.083 -8.756 1.00 97.12 88 GLN A N 1
ATOM 681 C CA . GLN A 1 88 ? -4.680 2.368 -9.089 1.00 97.12 88 GLN A CA 1
ATOM 682 C C . GLN A 1 88 ? -5.430 2.254 -10.416 1.00 97.12 88 GLN A C 1
ATOM 684 O O . GLN A 1 88 ? -4.821 2.222 -11.485 1.00 97.12 88 GLN A O 1
ATOM 689 N N . GLY A 1 89 ? -6.757 2.208 -10.348 1.00 95.75 89 GLY A N 1
ATOM 690 C CA . GLY A 1 89 ? -7.625 2.002 -11.502 1.00 95.75 89 GLY A CA 1
ATOM 691 C C . GLY A 1 89 ? -7.824 0.528 -11.871 1.00 95.75 89 GLY A C 1
ATOM 692 O O . GLY A 1 89 ? -7.028 -0.354 -11.545 1.00 95.75 89 GLY A O 1
ATOM 693 N N . GLU A 1 90 ? -8.926 0.263 -12.568 1.00 95.81 90 GLU A N 1
ATOM 694 C CA . GLU A 1 90 ? -9.408 -1.091 -12.872 1.00 95.81 90 GLU A CA 1
ATOM 695 C C . GLU A 1 90 ? -8.409 -1.909 -13.704 1.00 95.81 90 GLU A C 1
ATOM 697 O O . GLU A 1 90 ? -8.137 -3.062 -13.383 1.00 95.81 90 GLU A O 1
ATOM 702 N N . VAL A 1 91 ? -7.778 -1.292 -14.711 1.00 96.12 91 VAL A N 1
ATOM 703 C CA . VAL A 1 91 ? -6.761 -1.946 -15.561 1.00 96.12 91 VAL A CA 1
ATOM 704 C C . VAL A 1 91 ? -5.526 -2.371 -14.758 1.00 96.12 91 VAL A C 1
ATOM 706 O O . VAL A 1 91 ? -4.873 -3.349 -15.109 1.00 96.12 91 VAL A O 1
ATOM 709 N N . ALA A 1 92 ? -5.225 -1.674 -13.658 1.00 95.81 92 ALA A N 1
ATOM 710 C CA . ALA A 1 92 ? -4.152 -2.038 -12.735 1.00 95.81 92 ALA A CA 1
ATOM 711 C C . ALA A 1 92 ? -4.597 -3.061 -11.670 1.00 95.81 92 ALA A C 1
ATOM 713 O O . ALA A 1 92 ? -3.835 -3.353 -10.753 1.00 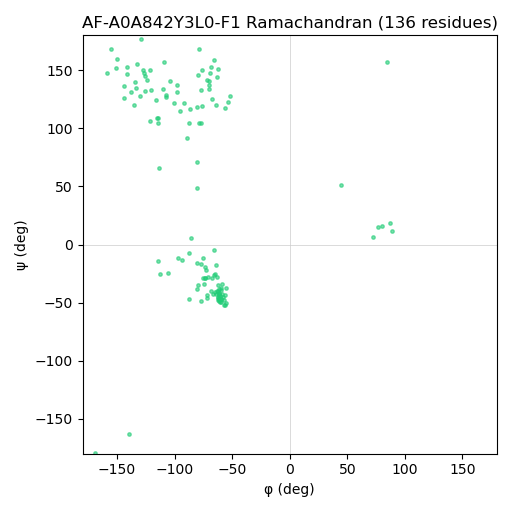95.81 92 ALA A O 1
ATOM 714 N N . GLY A 1 93 ? -5.822 -3.592 -11.755 1.00 95.69 93 GLY A N 1
ATOM 715 C CA . GLY A 1 93 ? -6.357 -4.583 -10.822 1.00 95.69 93 GLY A CA 1
ATOM 716 C C . GLY A 1 93 ? -7.027 -3.993 -9.579 1.00 95.69 93 GLY A C 1
ATOM 717 O O . GLY A 1 93 ? -7.181 -4.697 -8.581 1.00 95.69 93 GLY A O 1
ATOM 718 N N . GLN A 1 94 ? -7.416 -2.712 -9.589 1.00 97.94 94 GLN A N 1
ATOM 719 C CA . GLN A 1 94 ? -8.173 -2.134 -8.479 1.00 97.94 94 GLN A CA 1
ATOM 720 C C . GLN A 1 94 ? -9.650 -2.538 -8.556 1.00 97.94 94 GLN A C 1
ATOM 722 O O . GLN A 1 94 ? -10.419 -1.977 -9.336 1.00 97.94 94 GLN A O 1
ATOM 727 N N . VAL A 1 95 ? -10.058 -3.475 -7.700 1.00 96.56 95 VAL A N 1
ATOM 728 C CA . VAL A 1 95 ? -11.451 -3.950 -7.633 1.00 96.56 95 VAL A CA 1
ATOM 729 C C . VAL A 1 95 ? -12.293 -3.081 -6.696 1.00 96.56 95 VAL A C 1
ATOM 731 O O . VAL A 1 95 ? -13.380 -2.637 -7.062 1.00 96.56 95 VAL A O 1
ATOM 734 N N . VAL A 1 96 ? -11.784 -2.781 -5.497 1.00 97.12 96 VAL A N 1
ATOM 735 C CA . VAL A 1 96 ? -12.476 -1.918 -4.528 1.00 97.12 96 VAL A CA 1
ATOM 736 C C . VAL A 1 96 ? -12.034 -0.471 -4.721 1.00 97.12 96 VAL A C 1
ATOM 738 O O . VAL A 1 96 ? -10.853 -0.144 -4.596 1.00 97.12 96 VAL A O 1
ATOM 741 N N . GLN A 1 97 ? -12.998 0.408 -4.996 1.00 97.06 97 GLN A N 1
ATOM 742 C CA . GLN A 1 97 ? -12.787 1.835 -5.272 1.00 97.06 97 GLN A CA 1
ATOM 743 C C . GLN A 1 97 ? -12.608 2.654 -3.982 1.00 97.06 97 GLN A C 1
ATOM 745 O O . GLN A 1 97 ? -13.246 3.679 -3.774 1.00 97.06 97 GLN A O 1
ATOM 750 N N . HIS A 1 98 ? -11.747 2.170 -3.092 1.00 98.50 98 HIS A N 1
ATOM 751 C CA . HIS A 1 98 ? -11.303 2.837 -1.872 1.00 98.50 98 HIS A CA 1
ATOM 752 C C . HIS A 1 98 ? -9.837 2.475 -1.685 1.00 98.50 98 HIS A C 1
ATOM 754 O O . HIS A 1 98 ? -9.513 1.290 -1.691 1.00 98.50 98 HIS A O 1
ATOM 760 N N . PHE A 1 99 ? -8.956 3.461 -1.543 1.00 98.56 99 PHE A N 1
ATOM 761 C CA . PHE A 1 99 ? -7.515 3.258 -1.487 1.00 98.56 99 PHE A CA 1
ATOM 762 C C . PHE A 1 99 ? -7.143 2.212 -0.434 1.00 98.56 99 PHE A C 1
ATOM 764 O O . PHE A 1 99 ? -7.528 2.315 0.730 1.00 98.56 99 PHE A O 1
ATOM 771 N N . HIS A 1 100 ? -6.360 1.218 -0.831 1.00 98.69 100 HIS A N 1
ATOM 772 C CA . HIS A 1 100 ? -5.866 0.197 0.076 1.00 98.69 100 HIS A CA 1
ATOM 773 C C . HIS A 1 100 ? -4.454 -0.213 -0.317 1.00 98.69 100 HIS A C 1
ATOM 775 O O . HIS A 1 100 ? -4.143 -0.397 -1.493 1.00 98.69 100 HIS A O 1
ATOM 781 N N . CYS A 1 101 ? -3.600 -0.348 0.691 1.00 98.81 101 CYS A N 1
ATOM 782 C CA . CYS A 1 101 ? -2.283 -0.940 0.548 1.00 98.81 101 CYS A CA 1
ATOM 783 C C . CYS A 1 101 ? -2.339 -2.383 1.039 1.00 98.81 101 CYS A C 1
ATOM 785 O O . CYS A 1 101 ? -2.689 -2.638 2.194 1.00 98.81 101 CYS A O 1
ATOM 787 N N . HIS A 1 102 ? -1.991 -3.308 0.156 1.00 98.62 102 HIS A N 1
ATOM 788 C CA . HIS A 1 102 ? -1.789 -4.708 0.478 1.00 98.62 102 HIS A CA 1
ATOM 789 C C . HIS A 1 102 ? -0.430 -4.884 1.155 1.00 98.62 102 HIS A C 1
ATOM 791 O O . HIS A 1 102 ? 0.585 -4.406 0.647 1.00 98.62 102 HIS A O 1
ATOM 797 N N . VAL A 1 103 ? -0.398 -5.622 2.261 1.00 98.81 103 VAL A N 1
ATOM 798 C CA . VAL A 1 103 ? 0.818 -6.178 2.863 1.00 98.81 103 VAL A CA 1
ATOM 799 C C . VAL A 1 103 ? 0.715 -7.691 2.757 1.00 98.81 103 VAL A C 1
ATOM 801 O O . VAL A 1 103 ? -0.102 -8.306 3.439 1.00 98.81 103 VAL A O 1
ATOM 804 N N . ILE A 1 104 ? 1.528 -8.281 1.885 1.00 98.38 104 ILE A N 1
ATOM 805 C CA . ILE A 1 104 ? 1.458 -9.697 1.511 1.00 98.38 104 ILE A CA 1
ATOM 806 C C . ILE A 1 104 ? 2.734 -10.386 2.007 1.00 98.38 104 ILE A C 1
ATOM 808 O O . ILE A 1 104 ? 3.792 -10.197 1.400 1.00 98.38 104 ILE A O 1
ATOM 812 N N . PRO A 1 105 ? 2.678 -11.167 3.100 1.00 98.25 105 PRO A N 1
ATOM 813 C CA . PRO A 1 105 ? 3.815 -11.961 3.562 1.00 98.25 105 PRO A CA 1
ATOM 814 C C . PRO A 1 105 ? 4.205 -13.012 2.524 1.00 98.25 105 PRO A C 1
ATOM 816 O O . PRO A 1 105 ? 3.338 -13.572 1.858 1.00 98.25 105 PRO A O 1
ATOM 819 N N . ARG A 1 106 ? 5.494 -13.292 2.375 1.00 97.81 106 ARG A N 1
ATOM 820 C CA . ARG A 1 106 ? 6.034 -14.230 1.389 1.00 97.81 106 ARG A CA 1
ATOM 821 C C . ARG A 1 106 ? 6.865 -15.294 2.080 1.00 97.81 106 ARG A C 1
ATOM 823 O O . ARG A 1 106 ? 7.616 -14.994 3.007 1.00 97.81 106 ARG A O 1
ATOM 830 N N . THR A 1 107 ? 6.758 -16.519 1.593 1.00 96.19 107 THR A N 1
ATOM 831 C CA . THR A 1 107 ? 7.610 -17.635 2.018 1.00 96.19 107 THR A CA 1
ATOM 832 C C . THR A 1 107 ? 8.255 -18.256 0.792 1.00 96.19 107 THR A C 1
ATOM 834 O O . THR A 1 107 ? 7.641 -18.311 -0.276 1.00 96.19 107 THR A O 1
ATOM 837 N N . ALA A 1 108 ? 9.489 -18.733 0.922 1.00 95.31 108 ALA A N 1
ATOM 838 C CA . ALA A 1 108 ? 10.187 -19.404 -0.161 1.00 95.31 108 ALA A CA 1
ATOM 839 C C . ALA A 1 108 ? 9.334 -20.564 -0.704 1.00 95.31 108 ALA A C 1
ATOM 841 O O . ALA A 1 108 ? 8.939 -21.464 0.034 1.00 95.31 108 ALA A O 1
ATOM 842 N N . GLY A 1 109 ? 9.042 -20.532 -2.007 1.00 92.81 109 GLY A N 1
ATOM 843 C CA . GLY A 1 109 ? 8.236 -21.563 -2.665 1.00 92.81 109 GLY A CA 1
ATOM 844 C C . GLY A 1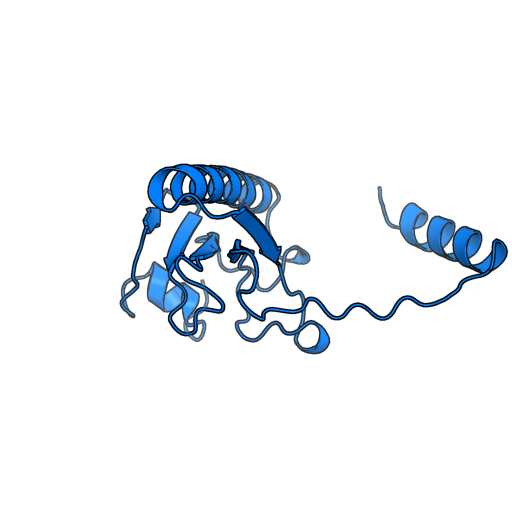 109 ? 6.718 -21.429 -2.494 1.00 92.81 109 GLY A C 1
ATOM 845 O O . GLY A 1 109 ? 6.011 -22.383 -2.802 1.00 92.81 109 GLY A O 1
ATOM 846 N N . ASP A 1 110 ? 6.194 -20.275 -2.064 1.00 93.69 110 ASP A N 1
ATOM 847 C CA . ASP A 1 110 ? 4.740 -20.036 -1.950 1.00 93.69 110 ASP A CA 1
ATOM 848 C C . ASP A 1 110 ? 3.965 -20.025 -3.284 1.00 93.69 110 ASP A C 1
ATOM 850 O O . ASP A 1 110 ? 2.740 -19.925 -3.284 1.00 93.69 110 ASP A O 1
ATOM 854 N N . GLY A 1 111 ? 4.659 -20.137 -4.420 1.00 90.69 111 GLY A N 1
ATOM 855 C CA . GLY A 1 111 ? 4.049 -20.212 -5.749 1.00 90.69 111 GLY A CA 1
ATOM 856 C C . GLY A 1 111 ? 3.455 -18.895 -6.257 1.00 90.69 111 GLY A C 1
ATOM 857 O O . GLY A 1 111 ? 2.834 -18.888 -7.317 1.00 90.69 111 GLY A O 1
ATOM 858 N N . ILE A 1 112 ? 3.637 -17.778 -5.541 1.00 89.06 112 ILE A N 1
ATOM 859 C CA . ILE A 1 112 ? 3.153 -16.464 -5.978 1.00 89.06 112 ILE A CA 1
ATOM 860 C C . ILE A 1 112 ? 4.208 -15.816 -6.879 1.00 89.06 112 ILE A C 1
ATOM 862 O O . ILE A 1 112 ? 5.307 -15.465 -6.439 1.00 89.06 112 ILE A O 1
ATOM 866 N N . GLU A 1 113 ? 3.858 -15.584 -8.139 1.00 86.31 113 GLU A N 1
ATOM 867 C CA . GLU A 1 113 ? 4.747 -14.954 -9.116 1.00 86.31 113 GLU A CA 1
ATOM 868 C C . GLU A 1 113 ? 4.313 -13.519 -9.430 1.00 86.31 113 GLU A C 1
ATOM 870 O O . GLU A 1 113 ? 3.170 -13.255 -9.801 1.00 86.31 113 GLU A O 1
ATOM 875 N N . LEU A 1 114 ? 5.25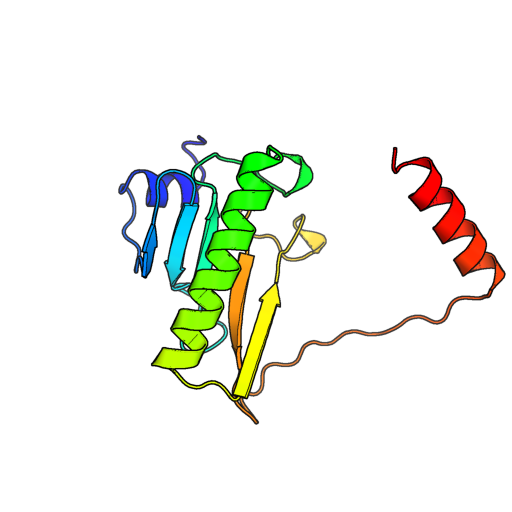3 -12.575 -9.334 1.00 85.38 114 LEU A N 1
ATOM 876 C CA . LEU A 1 114 ? 5.081 -11.228 -9.876 1.00 85.38 114 LEU A CA 1
ATOM 877 C C . LEU A 1 114 ? 5.581 -11.229 -11.320 1.00 85.38 114 LEU A C 1
ATOM 879 O O . LEU A 1 114 ? 6.766 -11.029 -11.583 1.00 85.38 114 LEU A O 1
ATOM 883 N N . THR A 1 115 ? 4.676 -11.488 -12.263 1.00 85.19 115 THR A N 1
ATOM 884 C CA . THR A 1 115 ? 5.030 -11.489 -13.687 1.00 85.19 115 THR A CA 1
ATOM 885 C C . THR A 1 115 ? 5.141 -10.055 -14.194 1.00 85.19 115 THR A C 1
ATOM 887 O O . THR A 1 115 ? 4.136 -9.393 -14.443 1.00 85.19 115 THR A O 1
ATOM 890 N N . VAL A 1 116 ? 6.370 -9.575 -14.383 1.00 84.50 116 VAL A N 1
ATOM 891 C CA . VAL A 1 116 ? 6.650 -8.275 -15.008 1.00 84.50 116 VAL A CA 1
ATOM 892 C C . VAL A 1 116 ? 7.400 -8.514 -16.311 1.00 84.50 116 VAL A C 1
ATOM 894 O O . VAL A 1 116 ? 8.568 -8.901 -16.310 1.00 84.50 116 VAL A O 1
ATOM 897 N N . LYS A 1 117 ? 6.735 -8.277 -17.446 1.00 90.00 117 LYS A N 1
ATOM 898 C CA . LYS A 1 117 ? 7.394 -8.290 -18.754 1.00 90.00 117 LYS A CA 1
ATOM 899 C C . LYS A 1 117 ? 7.959 -6.903 -19.037 1.00 90.00 117 LYS A C 1
ATOM 901 O O . LYS A 1 117 ? 7.214 -5.985 -19.369 1.00 90.00 117 LYS A O 1
ATOM 906 N N . GLY A 1 118 ? 9.275 -6.766 -18.901 1.00 88.75 118 GLY A N 1
ATOM 907 C CA . GLY A 1 118 ? 9.975 -5.542 -19.274 1.00 88.75 118 GLY A CA 1
ATOM 908 C C . GLY A 1 118 ? 9.850 -5.242 -20.770 1.00 88.75 118 GLY A C 1
ATOM 909 O O . GLY A 1 118 ? 9.740 -6.151 -21.597 1.00 88.75 118 GLY A O 1
ATOM 910 N N . ILE A 1 119 ? 9.894 -3.956 -21.105 1.00 94.94 119 ILE A N 1
ATOM 911 C CA . ILE A 1 119 ? 10.057 -3.461 -22.475 1.00 94.94 119 ILE A CA 1
ATOM 912 C C . ILE A 1 119 ? 11.455 -2.853 -22.629 1.00 94.94 119 ILE A C 1
ATOM 914 O O . ILE A 1 119 ? 12.073 -2.456 -21.641 1.00 94.94 119 ILE A O 1
ATOM 918 N N . SER A 1 120 ? 11.954 -2.779 -23.860 1.00 96.44 120 SER A N 1
ATOM 919 C CA . SER A 1 120 ? 13.192 -2.064 -24.186 1.00 96.44 120 SER A CA 1
ATOM 920 C C . SER A 1 120 ? 12.856 -0.678 -24.730 1.00 96.44 120 SER A C 1
ATOM 922 O O . SER A 1 120 ? 11.946 -0.555 -25.544 1.00 96.44 120 SER A O 1
ATOM 924 N N . LEU A 1 121 ? 13.595 0.338 -24.286 1.00 97.69 121 LEU A N 1
ATOM 925 C CA . LEU A 1 121 ? 13.439 1.740 -24.683 1.00 97.69 121 LEU A CA 1
ATOM 926 C C . LEU A 1 121 ? 14.782 2.280 -25.182 1.00 97.69 121 LEU A C 1
ATOM 928 O O . LEU A 1 121 ? 15.834 1.845 -24.696 1.00 97.69 121 LEU A O 1
ATOM 932 N N . SER A 1 122 ? 14.759 3.209 -26.138 1.00 98.44 122 SER A N 1
ATOM 933 C CA . SER A 1 122 ? 15.967 3.917 -26.571 1.00 98.44 122 SER A CA 1
ATOM 934 C C . SER A 1 122 ? 16.345 5.038 -25.594 1.00 98.44 122 SER A C 1
ATOM 936 O O . SER A 1 122 ? 15.568 5.425 -24.720 1.00 98.44 122 SER A O 1
ATOM 938 N N . THR A 1 123 ? 17.552 5.590 -25.740 1.00 98.44 123 THR A N 1
ATOM 939 C CA . THR A 1 123 ? 17.977 6.767 -24.964 1.00 98.44 123 THR A CA 1
ATOM 940 C C . THR A 1 123 ? 17.052 7.963 -25.208 1.00 98.44 123 THR A C 1
ATOM 942 O O . THR A 1 123 ? 16.733 8.691 -24.270 1.00 98.44 123 THR A O 1
ATOM 945 N N . GLU A 1 124 ? 16.601 8.156 -26.447 1.00 98.50 124 GLU A N 1
ATOM 946 C CA . GLU A 1 124 ? 15.663 9.213 -26.827 1.00 98.50 124 GLU A CA 1
ATOM 947 C C . GLU A 1 124 ? 14.296 9.024 -26.153 1.00 98.50 124 GLU A C 1
ATOM 949 O O . GLU A 1 124 ? 13.761 9.991 -25.611 1.00 98.50 124 GLU A O 1
ATOM 954 N N . ASP A 1 125 ? 13.772 7.791 -26.099 1.00 98.44 125 ASP A N 1
ATOM 955 C CA . ASP A 1 125 ? 12.525 7.481 -25.381 1.00 98.44 125 ASP A CA 1
ATOM 956 C C . ASP A 1 125 ? 12.635 7.857 -23.897 1.00 98.44 125 ASP A C 1
ATOM 958 O O . ASP A 1 125 ? 11.738 8.489 -23.335 1.00 98.44 125 ASP A O 1
ATOM 962 N N . PHE A 1 126 ? 13.754 7.512 -23.247 1.00 98.38 126 PHE A N 1
ATOM 963 C CA . PHE A 1 126 ? 13.981 7.876 -21.847 1.00 98.38 126 PHE A CA 1
ATOM 964 C C . PHE A 1 126 ? 14.014 9.393 -21.639 1.00 98.38 126 PHE A C 1
ATOM 966 O O . PHE A 1 126 ? 13.433 9.886 -20.673 1.00 98.38 126 PHE A O 1
ATOM 973 N N . GLN A 1 127 ? 14.671 10.139 -22.529 1.00 98.56 127 GLN A N 1
ATOM 974 C CA . GLN A 1 127 ? 14.734 11.600 -22.443 1.00 98.56 127 GLN A CA 1
ATOM 975 C C . GLN A 1 127 ? 13.355 12.248 -22.627 1.00 98.56 127 GLN A C 1
ATOM 977 O O . GLN A 1 127 ? 13.018 13.168 -21.876 1.00 98.56 127 GLN A O 1
ATOM 982 N N . ASP A 1 128 ? 12.543 11.753 -23.569 1.00 98.38 128 ASP A N 1
ATOM 983 C CA . ASP A 1 128 ? 11.159 12.210 -23.758 1.00 98.38 128 ASP A CA 1
ATOM 984 C C . ASP A 1 128 ? 10.312 11.957 -22.505 1.00 98.38 128 ASP A C 1
ATOM 986 O O . ASP A 1 128 ? 9.663 12.872 -21.992 1.00 98.38 128 ASP A O 1
ATOM 990 N N . ILE A 1 129 ? 10.367 10.735 -21.965 1.00 98.06 129 ILE A N 1
ATOM 991 C CA . ILE A 1 129 ? 9.611 10.344 -20.769 1.00 98.06 129 ILE A CA 1
ATOM 992 C C . ILE A 1 129 ? 9.994 11.217 -19.572 1.00 98.06 129 ILE A C 1
ATOM 994 O O . ILE A 1 129 ? 9.104 11.727 -18.889 1.00 98.06 129 ILE A O 1
ATOM 998 N N . VAL A 1 130 ? 11.296 11.422 -19.329 1.00 98.25 130 VAL A N 1
ATOM 999 C CA . VAL A 1 130 ? 11.778 12.265 -18.223 1.00 98.25 130 VAL A CA 1
ATOM 1000 C C . VAL A 1 130 ? 11.198 13.663 -18.335 1.00 98.25 130 VAL A C 1
ATOM 1002 O O . VAL A 1 130 ? 10.572 14.117 -17.382 1.00 98.25 130 VAL A O 1
ATOM 1005 N N . LYS A 1 131 ? 11.338 14.308 -19.499 1.00 97.94 131 LYS A N 1
ATOM 1006 C CA . LYS A 1 131 ? 10.826 15.662 -19.724 1.00 97.94 131 LYS A CA 1
ATOM 1007 C C . LYS A 1 131 ? 9.326 15.738 -19.440 1.00 97.94 131 LYS A C 1
ATOM 1009 O O . LYS A 1 131 ? 8.876 16.570 -18.659 1.00 97.94 131 LYS A O 1
ATOM 1014 N N . ARG A 1 132 ? 8.550 14.835 -20.042 1.00 98.19 132 ARG A N 1
ATOM 1015 C CA . ARG A 1 132 ? 7.086 14.835 -19.925 1.00 98.19 132 ARG A CA 1
ATOM 1016 C C . ARG A 1 132 ? 6.607 14.648 -18.492 1.00 98.19 132 ARG A C 1
ATOM 1018 O O . ARG A 1 132 ? 5.616 15.265 -18.123 1.00 98.19 132 ARG A O 1
ATOM 1025 N N . ILE A 1 133 ? 7.274 13.804 -17.706 1.00 98.06 133 ILE A N 1
ATOM 1026 C CA . ILE A 1 133 ? 6.900 13.561 -16.308 1.00 98.06 133 ILE A CA 1
ATOM 1027 C C . ILE A 1 133 ? 7.368 14.714 -15.419 1.00 98.06 133 ILE A C 1
ATOM 1029 O O . ILE A 1 133 ? 6.569 15.229 -14.640 1.00 98.06 133 ILE A O 1
ATOM 1033 N N . SER A 1 134 ? 8.629 15.145 -15.538 1.00 97.38 134 SER A N 1
ATOM 1034 C CA . SER A 1 134 ? 9.180 16.195 -14.675 1.00 97.38 134 SER A CA 1
ATOM 1035 C C . SER A 1 134 ? 8.457 17.526 -14.843 1.00 97.38 134 SER A C 1
ATOM 1037 O O . SER A 1 134 ? 8.246 18.213 -13.855 1.00 97.38 134 SER A O 1
ATOM 1039 N N . ASP A 1 135 ? 8.007 17.857 -16.057 1.00 97.44 135 ASP A N 1
ATOM 1040 C CA . ASP A 1 135 ? 7.260 19.093 -16.330 1.00 97.44 135 ASP A CA 1
ATOM 1041 C C . ASP A 1 135 ? 5.900 19.149 -15.602 1.00 97.44 135 ASP A C 1
ATOM 1043 O O . ASP A 1 1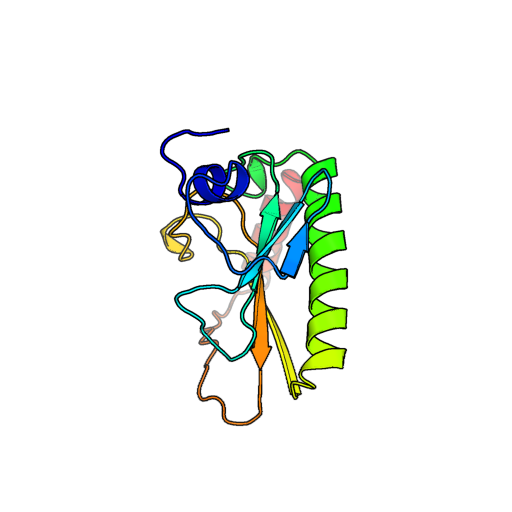35 ? 5.305 20.220 -15.481 1.00 97.44 135 ASP A O 1
ATOM 1047 N N . GLN A 1 136 ? 5.383 18.008 -15.131 1.00 97.12 136 GLN A N 1
ATOM 1048 C CA . GLN A 1 136 ? 4.125 17.926 -14.378 1.00 97.12 136 GLN A CA 1
ATOM 1049 C C . GLN A 1 136 ? 4.328 17.897 -12.857 1.00 97.12 136 GLN A C 1
ATOM 1051 O O . GLN A 1 136 ? 3.357 18.048 -12.114 1.00 97.12 136 GLN A O 1
ATOM 1056 N N . ILE A 1 137 ? 5.562 17.712 -12.384 1.00 94.12 137 ILE A N 1
ATOM 1057 C CA . ILE A 1 137 ? 5.895 17.704 -10.959 1.00 94.12 137 ILE A CA 1
ATOM 1058 C C . ILE A 1 137 ? 6.358 19.115 -10.589 1.00 94.12 137 ILE A C 1
ATOM 1060 O O . ILE A 1 137 ? 7.362 19.597 -11.110 1.00 94.12 137 ILE A O 1
ATOM 1064 N N . LYS A 1 138 ? 5.595 19.789 -9.725 1.00 77.56 138 LYS A N 1
ATOM 1065 C CA . LYS A 1 138 ? 5.934 21.125 -9.213 1.00 77.56 138 LYS A CA 1
ATOM 1066 C C . LYS A 1 138 ? 6.891 21.056 -8.032 1.00 77.56 138 LYS A C 1
ATOM 1068 O O . LYS A 1 138 ? 6.740 20.117 -7.221 1.00 77.56 138 LYS A O 1
#

Nearest PDB structures (foldseek):
  3imi-assembly2_C  TM=9.434E-01  e=6.327E-15  Bacillus anthracis str. 'Ames Ancestor'
  1y23-assembly3_E  TM=9.583E-01  e=1.498E-14  Bacillus subtilis
  3l7x-assembly1_A-2  TM=9.570E-01  e=1.498E-14  Streptococcus mutans UA159
  3ksv-assembly1_A-2  TM=9.062E-01  e=1.142E-13  Leishmania major
  3lb5-assembly2_C  TM=8.050E-01  e=1.114E-12  Bartonella henselae